Protein AF-A4Z0I7-F1 (afdb_monomer_lite)

Radius of gyration: 20.58 Å; chains: 1; bounding box: 46×19×56 Å

Secondary structure (DSSP, 8-state):
--THHHHHHHHHHHHHHHHHHHHHHHHHHHHHHHHHHHTTT-HHHHHHHHHHHHHHHHHHHHHHHHHHHHHHHHHHHHHHHHHHHHHTT-

Foldseek 3Di:
DDPPLVVVVVVVLVVLLVVLLVVLVVQLVVQQVVLVVVCVVPVVSSVVSNVVSVVSSVVSVVVSVVVSVVVVVVSVVVVVVVVVVVVVVD

Structure (mmCIF, N/CA/C/O backbone):
data_AF-A4Z0I7-F1
#
_entry.id   AF-A4Z0I7-F1
#
loop_
_atom_site.group_PDB
_atom_site.id
_atom_site.type_symbo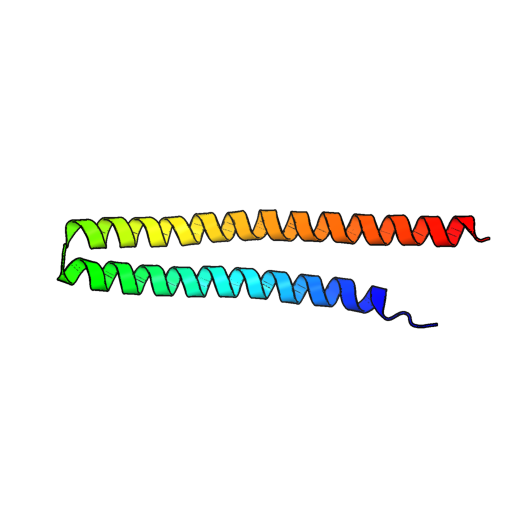l
_atom_site.label_atom_id
_atom_site.label_alt_id
_atom_site.label_comp_id
_atom_site.label_asym_id
_atom_site.label_entity_id
_atom_site.label_seq_id
_atom_site.pdbx_PDB_ins_code
_atom_site.Cartn_x
_atom_site.Cartn_y
_atom_site.Cartn_z
_atom_site.occupancy
_atom_site.B_iso_or_equiv
_atom_site.auth_seq_id
_atom_site.auth_comp_id
_atom_site.auth_asym_id
_atom_site.auth_atom_id
_atom_site.pdbx_PDB_model_num
ATOM 1 N N . MET A 1 1 ? -21.319 -11.863 28.676 1.00 42.84 1 MET A N 1
ATOM 2 C CA . MET A 1 1 ? -21.289 -12.786 27.521 1.00 42.84 1 MET A CA 1
ATOM 3 C C . MET A 1 1 ? -20.286 -12.219 26.521 1.00 42.84 1 MET A C 1
ATOM 5 O O . MET A 1 1 ? -20.353 -11.030 26.268 1.00 42.84 1 MET A O 1
ATOM 9 N N . PHE A 1 2 ? -19.294 -13.026 26.120 1.00 50.69 2 PHE A N 1
ATOM 10 C CA . PHE A 1 2 ? -18.261 -12.789 25.092 1.00 50.69 2 PHE A CA 1
ATOM 11 C C . PHE A 1 2 ? -17.750 -11.338 24.896 1.00 50.69 2 PHE A C 1
ATOM 13 O O . PHE A 1 2 ? -18.205 -10.620 24.019 1.00 50.69 2 PHE A O 1
ATOM 20 N N . GLN A 1 3 ? -16.689 -10.955 25.624 1.00 55.16 3 GLN A N 1
ATOM 21 C CA . GLN A 1 3 ? -15.850 -9.772 25.328 1.00 55.16 3 GLN A CA 1
ATOM 22 C C . GLN A 1 3 ? -14.958 -9.957 24.074 1.00 55.16 3 GLN A C 1
ATOM 24 O O . GLN A 1 3 ? -13.905 -9.332 23.959 1.00 55.16 3 GLN A O 1
ATOM 29 N N . TRP A 1 4 ? -15.335 -10.847 23.152 1.00 54.19 4 TRP A N 1
ATOM 30 C CA . TRP A 1 4 ? -14.505 -11.233 22.007 1.00 54.19 4 TRP A CA 1
ATOM 31 C C . TRP A 1 4 ? -14.250 -10.060 21.049 1.00 54.19 4 TRP A C 1
ATOM 33 O O . TRP A 1 4 ? -13.123 -9.891 20.592 1.00 54.19 4 TRP A O 1
ATOM 43 N N . ASP A 1 5 ? -15.232 -9.185 20.829 1.00 58.28 5 ASP A N 1
ATOM 44 C CA . ASP A 1 5 ? -15.116 -8.107 19.837 1.00 58.28 5 ASP A CA 1
ATOM 45 C C . ASP A 1 5 ? -14.031 -7.077 20.186 1.00 58.28 5 ASP A C 1
ATOM 47 O O . ASP A 1 5 ? -13.261 -6.660 19.324 1.00 58.28 5 ASP A O 1
ATOM 51 N N . ARG A 1 6 ? -13.871 -6.747 21.475 1.00 60.09 6 ARG A N 1
ATOM 52 C CA . ARG A 1 6 ? -12.897 -5.739 21.929 1.00 60.09 6 ARG A CA 1
ATOM 53 C C . ARG A 1 6 ? -11.438 -6.182 21.755 1.00 60.09 6 ARG A C 1
ATOM 55 O O . ARG A 1 6 ? -10.555 -5.336 21.630 1.00 60.09 6 ARG A O 1
ATOM 62 N N . PHE A 1 7 ? -11.168 -7.490 21.747 1.00 57.28 7 PHE A N 1
ATOM 63 C CA . PHE A 1 7 ? -9.825 -8.037 21.503 1.00 57.28 7 PHE A CA 1
ATOM 64 C C . PHE A 1 7 ? -9.568 -8.341 20.023 1.00 57.28 7 PHE A C 1
ATOM 66 O O . PHE A 1 7 ? -8.418 -8.296 19.572 1.00 57.28 7 PHE A O 1
ATOM 73 N N . ILE A 1 8 ? -10.628 -8.599 19.254 1.00 63.84 8 ILE A N 1
ATOM 74 C CA . ILE A 1 8 ? -10.538 -8.793 17.809 1.00 63.84 8 ILE A CA 1
ATOM 75 C C . ILE A 1 8 ? -10.124 -7.489 17.111 1.00 63.84 8 ILE A C 1
ATOM 77 O O . ILE A 1 8 ? -9.174 -7.522 16.326 1.00 63.84 8 ILE A O 1
ATOM 81 N N . THR A 1 9 ? -10.760 -6.347 17.413 1.00 71.19 9 THR A N 1
ATOM 82 C CA . THR A 1 9 ? -10.496 -5.069 16.720 1.00 71.19 9 THR A CA 1
ATOM 83 C C . THR A 1 9 ? -9.002 -4.701 16.655 1.00 71.19 9 THR A C 1
ATOM 85 O O . THR A 1 9 ? -8.478 -4.563 15.544 1.00 71.19 9 THR A O 1
ATOM 88 N N . PRO A 1 10 ? -8.249 -4.607 17.777 1.00 69.56 10 PRO A N 1
ATOM 89 C CA . PRO A 1 10 ? -6.833 -4.227 17.728 1.00 69.56 10 PRO A CA 1
ATOM 90 C C . PRO A 1 10 ? -5.955 -5.257 16.998 1.00 69.56 10 PRO A C 1
ATOM 92 O O . PRO A 1 10 ? -4.959 -4.894 16.366 1.00 69.56 10 PRO A O 1
ATOM 95 N N . THR A 1 11 ? -6.332 -6.535 17.040 1.00 72.75 11 THR A N 1
ATOM 96 C CA . THR A 1 11 ? -5.586 -7.634 16.411 1.00 72.75 11 THR A CA 1
ATOM 97 C C . THR A 1 11 ? -5.784 -7.657 14.893 1.00 72.75 11 THR A C 1
ATOM 99 O O . THR A 1 11 ? -4.817 -7.827 14.141 1.00 72.75 11 THR A O 1
ATOM 102 N N . ILE A 1 12 ? -7.015 -7.418 14.426 1.00 78.62 12 ILE A N 1
ATOM 103 C CA . ILE A 1 12 ? -7.346 -7.324 12.999 1.00 78.62 12 ILE A CA 1
ATOM 104 C C . ILE A 1 12 ? -6.636 -6.133 12.363 1.00 78.62 12 ILE A C 1
ATOM 106 O O . ILE A 1 12 ? -6.006 -6.298 11.321 1.00 78.62 12 ILE A O 1
ATOM 110 N N . ILE A 1 13 ? -6.662 -4.961 13.004 1.00 76.00 13 ILE A N 1
ATOM 111 C CA . ILE A 1 13 ? -6.009 -3.746 12.489 1.00 76.00 13 ILE A CA 1
ATOM 112 C C . ILE A 1 13 ? -4.513 -3.986 12.258 1.00 76.00 13 ILE A C 1
ATOM 114 O O . ILE A 1 13 ? -3.985 -3.683 11.186 1.00 76.00 13 ILE A O 1
ATOM 118 N N . LYS A 1 14 ? -3.819 -4.545 13.258 1.00 77.69 14 LYS A N 1
ATOM 119 C CA . LYS A 1 14 ? -2.372 -4.778 13.180 1.00 77.69 14 LYS A CA 1
ATOM 120 C C . LYS A 1 14 ? -2.022 -5.776 12.075 1.00 77.69 14 LYS A C 1
ATOM 122 O O . LYS A 1 14 ? -1.062 -5.555 11.336 1.00 77.69 14 LYS A O 1
ATOM 127 N N . THR A 1 15 ? -2.821 -6.834 11.947 1.00 81.56 15 THR A N 1
ATOM 128 C CA . THR A 1 15 ? -2.669 -7.856 10.904 1.00 81.56 15 THR A CA 1
ATOM 129 C C . THR A 1 15 ? -2.928 -7.276 9.513 1.00 81.56 15 THR A C 1
ATOM 131 O O . THR A 1 15 ? -2.130 -7.493 8.606 1.00 81.56 15 THR A O 1
ATOM 134 N N . PHE A 1 16 ? -3.987 -6.480 9.347 1.00 80.75 16 PHE A N 1
ATOM 135 C CA . PHE A 1 16 ? -4.346 -5.866 8.069 1.00 80.75 16 PHE A CA 1
ATOM 136 C C . PHE A 1 16 ? -3.282 -4.875 7.588 1.00 80.75 16 PHE A C 1
ATOM 138 O O . PHE A 1 16 ? -2.869 -4.926 6.433 1.00 80.75 16 PHE A O 1
ATOM 145 N N . TYR A 1 17 ? -2.768 -4.025 8.481 1.00 81.94 17 TYR A N 1
ATOM 146 C CA . TYR A 1 17 ? -1.689 -3.088 8.157 1.00 81.94 17 TYR A CA 1
ATOM 147 C C . TYR A 1 17 ? -0.433 -3.806 7.636 1.00 81.94 17 TYR A C 1
ATOM 149 O O . TYR A 1 17 ? 0.108 -3.446 6.589 1.00 81.94 17 TYR A O 1
ATOM 157 N N . TRP A 1 18 ? 0.009 -4.855 8.335 1.00 84.31 18 TRP A N 1
ATOM 158 C CA . TRP A 1 18 ? 1.154 -5.657 7.898 1.00 84.31 18 TRP A CA 1
ATOM 159 C C . TRP A 1 18 ? 0.888 -6.388 6.580 1.00 84.31 18 TRP A C 1
ATOM 161 O O . TRP A 1 18 ? 1.781 -6.465 5.738 1.00 84.31 18 TRP A O 1
ATOM 171 N N . LEU A 1 19 ? -0.337 -6.876 6.375 1.00 87.44 19 LEU A N 1
ATOM 172 C CA . LEU A 1 19 ? -0.745 -7.546 5.144 1.00 87.44 19 LEU A CA 1
ATOM 173 C C . LEU A 1 19 ? -0.686 -6.596 3.942 1.00 87.44 19 LEU A C 1
ATOM 175 O O . LEU A 1 19 ? -0.102 -6.949 2.920 1.00 87.44 19 LEU A O 1
ATOM 179 N N . VAL A 1 20 ? -1.220 -5.377 4.061 1.00 86.75 20 VAL A N 1
ATOM 180 C CA . VAL A 1 20 ? -1.179 -4.382 2.975 1.00 86.75 20 VAL A CA 1
ATOM 181 C C . VAL A 1 20 ? 0.263 -3.989 2.647 1.00 86.75 20 VAL A C 1
ATOM 183 O O . VAL A 1 20 ? 0.623 -3.920 1.475 1.00 86.75 20 VAL A O 1
ATOM 186 N N . ILE A 1 21 ? 1.120 -3.797 3.655 1.00 84.06 21 ILE A N 1
ATOM 187 C CA . ILE A 1 21 ? 2.549 -3.529 3.428 1.00 84.06 21 ILE A CA 1
ATOM 188 C C . ILE A 1 21 ? 3.228 -4.694 2.711 1.00 84.06 21 ILE A C 1
ATOM 190 O O . ILE A 1 21 ? 3.946 -4.470 1.736 1.00 84.06 21 ILE A O 1
ATOM 194 N N . ALA A 1 22 ? 2.989 -5.927 3.160 1.00 89.69 22 ALA A N 1
ATOM 195 C CA . ALA A 1 22 ? 3.549 -7.110 2.522 1.00 89.69 22 ALA A CA 1
ATOM 196 C C . ALA A 1 22 ? 3.117 -7.202 1.051 1.00 89.69 22 ALA A C 1
ATOM 198 O O . ALA A 1 22 ? 3.953 -7.459 0.188 1.00 89.69 22 ALA A O 1
ATOM 199 N N . LEU A 1 23 ? 1.848 -6.914 0.744 1.00 89.62 23 LEU A N 1
ATOM 200 C CA . LEU A 1 23 ? 1.356 -6.868 -0.632 1.00 89.62 23 LEU A CA 1
ATOM 201 C C . LEU A 1 23 ? 2.060 -5.790 -1.461 1.00 89.62 23 LEU A C 1
ATOM 203 O O . LEU A 1 23 ? 2.536 -6.101 -2.547 1.00 89.62 23 LEU A O 1
ATOM 207 N N . VAL A 1 24 ? 2.192 -4.559 -0.958 1.00 89.25 24 VAL A N 1
ATOM 208 C CA . VAL A 1 24 ? 2.895 -3.480 -1.680 1.00 89.25 24 VAL A CA 1
ATOM 209 C C . VAL A 1 24 ? 4.346 -3.870 -1.980 1.00 89.25 24 VAL A C 1
ATOM 211 O O . VAL A 1 24 ? 4.815 -3.668 -3.099 1.00 89.25 24 VAL A O 1
ATOM 214 N N . ILE A 1 25 ? 5.043 -4.485 -1.020 1.00 88.12 25 ILE A N 1
ATOM 215 C CA . ILE A 1 25 ? 6.423 -4.953 -1.207 1.00 88.12 25 ILE A CA 1
ATOM 216 C C . ILE A 1 25 ? 6.484 -6.077 -2.248 1.00 88.12 25 ILE A C 1
ATOM 218 O O . ILE A 1 25 ? 7.297 -6.010 -3.167 1.00 88.12 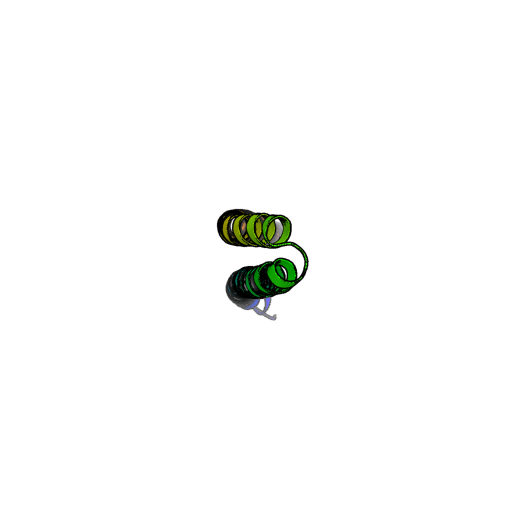25 ILE A O 1
ATOM 222 N N . LEU A 1 26 ? 5.617 -7.088 -2.147 1.00 92.25 26 LEU A N 1
ATOM 223 C CA . LEU A 1 26 ? 5.582 -8.214 -3.088 1.00 92.25 26 LEU A CA 1
ATOM 224 C C . LEU A 1 26 ? 5.281 -7.752 -4.518 1.00 92.25 26 LEU A C 1
ATOM 226 O O . LEU A 1 26 ? 5.933 -8.192 -5.466 1.00 92.25 26 LEU A O 1
ATOM 230 N N . TRP A 1 27 ? 4.321 -6.841 -4.673 1.00 88.44 27 TRP A N 1
ATOM 231 C CA . TRP A 1 27 ? 3.978 -6.248 -5.962 1.00 88.44 27 TRP A CA 1
ATOM 232 C C . TRP A 1 27 ? 5.119 -5.398 -6.512 1.00 88.44 27 TRP A C 1
ATOM 234 O O . TRP A 1 27 ? 5.433 -5.504 -7.694 1.00 88.44 27 TRP A O 1
ATOM 244 N N . GLY A 1 28 ? 5.783 -4.624 -5.655 1.00 87.81 28 GLY A N 1
ATOM 245 C CA . GLY A 1 28 ? 6.972 -3.859 -6.008 1.00 87.81 28 GLY A CA 1
ATOM 246 C C . GLY A 1 28 ? 8.110 -4.727 -6.529 1.00 87.81 28 GLY A C 1
ATOM 247 O O . GLY A 1 28 ? 8.636 -4.479 -7.611 1.00 87.81 28 GLY A O 1
ATOM 248 N N . ILE A 1 29 ? 8.449 -5.788 -5.793 1.00 90.56 29 ILE A N 1
ATOM 249 C CA . ILE A 1 29 ? 9.491 -6.747 -6.176 1.00 90.56 29 ILE A CA 1
ATOM 250 C C . ILE A 1 29 ? 9.141 -7.404 -7.516 1.00 90.56 29 ILE A C 1
ATOM 252 O O . ILE A 1 29 ? 9.975 -7.445 -8.420 1.00 90.56 29 ILE A O 1
ATOM 256 N N . ARG A 1 30 ? 7.892 -7.858 -7.688 1.00 92.88 30 ARG A N 1
ATOM 257 C CA . ARG A 1 30 ? 7.413 -8.397 -8.968 1.00 92.88 30 ARG A CA 1
ATOM 258 C C . ARG A 1 30 ? 7.526 -7.364 -10.098 1.00 92.88 30 ARG A C 1
ATOM 260 O O . ARG A 1 30 ? 7.934 -7.726 -11.200 1.00 92.88 30 ARG A O 1
ATOM 267 N N . GLY A 1 31 ? 7.195 -6.101 -9.837 1.00 88.94 31 GLY A N 1
ATOM 268 C CA . GLY A 1 31 ? 7.334 -4.985 -10.779 1.00 88.94 31 GLY A CA 1
ATOM 269 C C . GLY A 1 31 ? 8.780 -4.771 -11.238 1.00 88.94 31 GLY A C 1
ATOM 270 O O . GLY A 1 31 ? 9.049 -4.615 -12.424 1.00 88.94 31 GLY A O 1
ATOM 271 N N . VAL A 1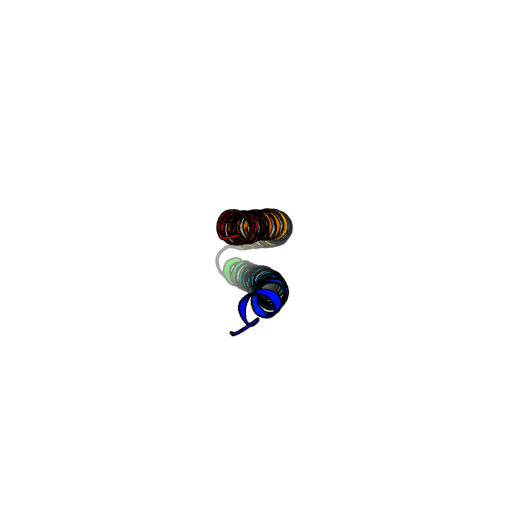 32 ? 9.740 -4.875 -10.317 1.00 89.75 32 VAL A N 1
ATOM 272 C CA . VAL A 1 32 ? 11.171 -4.790 -10.649 1.00 89.75 32 VAL A CA 1
ATOM 273 C C . VAL A 1 32 ? 11.607 -5.961 -11.534 1.00 89.75 32 VAL A C 1
ATOM 275 O O . VAL A 1 32 ? 12.226 -5.735 -12.571 1.00 89.75 32 VAL A O 1
ATOM 278 N N . PHE A 1 33 ? 11.255 -7.202 -11.179 1.00 92.62 33 PHE A N 1
ATOM 279 C CA . PHE A 1 33 ? 11.607 -8.375 -11.992 1.00 92.62 33 PHE A CA 1
ATOM 280 C C . PHE A 1 33 ? 10.975 -8.339 -13.386 1.00 92.62 33 PHE A C 1
ATOM 282 O O . PHE A 1 33 ? 11.631 -8.683 -14.366 1.00 92.62 33 PHE A O 1
ATOM 289 N N . THR A 1 34 ? 9.721 -7.898 -13.484 1.00 89.31 34 THR A N 1
ATOM 290 C CA . THR A 1 34 ? 9.041 -7.726 -14.777 1.00 89.31 34 THR A CA 1
ATOM 291 C C . THR A 1 34 ? 9.673 -6.608 -15.599 1.00 89.31 34 THR A C 1
ATOM 293 O O . THR A 1 34 ? 9.924 -6.818 -16.778 1.00 89.31 34 THR A O 1
ATOM 296 N N . GLY A 1 35 ? 10.037 -5.476 -14.989 1.00 86.62 35 GLY A N 1
ATOM 297 C CA . GLY A 1 35 ? 10.747 -4.399 -15.684 1.00 86.62 35 GLY A CA 1
ATOM 298 C C . GLY A 1 35 ? 12.093 -4.852 -16.241 1.00 86.62 35 GLY A C 1
ATOM 299 O O . GLY A 1 35 ? 12.393 -4.591 -17.402 1.00 86.62 35 GLY A O 1
ATOM 300 N N . LEU A 1 36 ? 12.865 -5.606 -15.454 1.00 88.69 36 LEU A N 1
ATOM 301 C CA . LEU A 1 36 ? 14.137 -6.183 -15.899 1.00 88.69 36 LEU A CA 1
ATOM 302 C C . LEU A 1 36 ? 13.956 -7.222 -17.017 1.00 88.69 36 LEU A C 1
ATOM 304 O O . LEU A 1 36 ? 14.745 -7.235 -17.958 1.00 88.69 36 LEU A O 1
ATOM 308 N N . ALA A 1 37 ? 12.927 -8.071 -16.948 1.00 89.69 37 ALA A N 1
ATOM 309 C CA . ALA A 1 37 ? 12.632 -9.043 -18.002 1.00 89.69 37 ALA A CA 1
ATOM 310 C C . ALA A 1 37 ? 12.212 -8.357 -19.314 1.00 89.69 37 ALA A C 1
ATOM 312 O O . ALA A 1 37 ? 12.676 -8.735 -20.387 1.00 89.69 37 ALA A O 1
ATOM 313 N N . GLU A 1 38 ? 11.400 -7.303 -19.229 1.00 91.12 38 GLU A N 1
ATOM 314 C CA . GLU A 1 38 ? 10.978 -6.512 -20.389 1.00 91.12 38 GLU A CA 1
ATOM 315 C C . GLU A 1 38 ? 12.148 -5.781 -21.060 1.00 91.12 38 GLU A C 1
ATOM 317 O O . GLU A 1 38 ? 12.122 -5.585 -22.274 1.00 91.12 38 GLU A O 1
ATOM 322 N N . MET A 1 39 ? 13.222 -5.449 -20.330 1.00 88.88 39 MET A N 1
ATOM 323 C CA . MET A 1 39 ? 14.432 -4.872 -20.938 1.00 88.88 39 MET A CA 1
ATOM 324 C C . MET A 1 39 ? 15.112 -5.822 -21.935 1.00 88.88 39 MET A C 1
ATOM 326 O O . MET A 1 39 ? 15.816 -5.345 -22.823 1.00 88.88 39 MET A O 1
ATOM 330 N N . ALA A 1 40 ? 14.893 -7.139 -21.823 1.00 87.81 40 ALA A N 1
ATOM 331 C CA . ALA A 1 40 ? 15.410 -8.117 -22.780 1.00 87.81 40 ALA A CA 1
ATOM 332 C C . ALA A 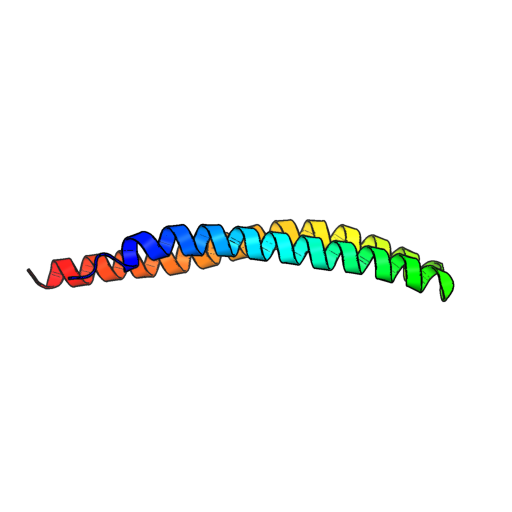1 40 ? 14.663 -8.093 -24.127 1.00 87.81 40 ALA A C 1
ATOM 334 O O . ALA A 1 40 ? 15.223 -8.509 -25.138 1.00 87.81 40 ALA A O 1
ATOM 335 N N . ILE A 1 41 ? 13.419 -7.599 -24.149 1.00 89.94 41 ILE A N 1
ATOM 336 C CA . ILE A 1 41 ? 12.595 -7.470 -25.361 1.00 89.94 41 ILE A CA 1
ATOM 337 C C . ILE A 1 41 ? 12.666 -6.033 -25.885 1.00 89.94 41 ILE A C 1
ATOM 339 O O . ILE A 1 41 ? 12.954 -5.797 -27.056 1.00 89.94 41 ILE A O 1
ATOM 343 N N . SER A 1 42 ? 12.424 -5.059 -25.006 1.00 89.69 42 SER A N 1
ATOM 344 C CA . SER A 1 42 ? 12.481 -3.634 -25.307 1.00 89.69 42 SER A CA 1
ATOM 345 C C . SER A 1 42 ? 13.204 -2.878 -24.179 1.00 89.69 42 SER A C 1
ATOM 347 O O . SER A 1 42 ? 12.623 -2.595 -23.129 1.00 89.69 42 SER A O 1
ATOM 349 N N . PRO A 1 43 ? 14.477 -2.486 -24.379 1.00 84.94 43 PRO A N 1
ATOM 350 C CA . PRO A 1 43 ? 15.259 -1.805 -23.344 1.00 84.94 43 PRO A CA 1
ATOM 351 C C . PRO A 1 43 ? 14.582 -0.535 -22.811 1.00 84.94 43 PRO A C 1
ATOM 353 O O . PRO A 1 43 ? 14.594 -0.276 -21.609 1.00 84.94 43 PRO A O 1
ATOM 356 N N . PHE A 1 44 ? 13.936 0.234 -23.695 1.00 91.38 44 PHE A N 1
ATOM 357 C CA . PHE A 1 44 ? 13.232 1.463 -23.323 1.00 91.38 44 PHE A CA 1
ATOM 358 C C . PHE A 1 44 ? 11.921 1.195 -22.564 1.00 91.38 44 PHE A C 1
ATOM 360 O O . PHE A 1 44 ? 11.626 1.880 -21.585 1.00 91.38 44 PHE A O 1
ATOM 367 N N . GLY A 1 45 ? 11.156 0.176 -22.975 1.00 89.56 45 GLY A N 1
ATOM 368 C CA . GLY A 1 45 ? 9.912 -0.211 -22.308 1.00 89.56 45 GLY A CA 1
ATOM 369 C C . GLY A 1 45 ? 10.169 -0.758 -20.907 1.00 89.56 45 GLY A C 1
ATOM 370 O O . GLY A 1 45 ? 9.560 -0.295 -19.944 1.00 89.56 45 GLY A O 1
ATOM 371 N N . GLY A 1 46 ? 11.143 -1.663 -20.773 1.00 89.12 46 GLY A N 1
ATOM 372 C CA . GLY A 1 46 ? 11.551 -2.200 -19.477 1.00 89.12 46 GLY A CA 1
ATOM 373 C C . GLY A 1 46 ? 12.095 -1.130 -18.525 1.00 89.12 46 GLY A C 1
ATOM 374 O O . GLY A 1 46 ? 11.760 -1.140 -17.342 1.00 89.12 46 GLY A O 1
ATOM 375 N N . PHE A 1 47 ? 12.844 -0.143 -19.034 1.00 88.75 47 PHE A N 1
ATOM 376 C CA . PHE A 1 47 ? 13.322 0.986 -18.228 1.00 88.75 47 PHE A CA 1
ATOM 377 C C . PHE A 1 47 ? 12.173 1.841 -17.666 1.00 88.75 47 PHE A C 1
ATOM 379 O O . PHE A 1 47 ? 12.148 2.134 -16.468 1.00 88.75 47 PHE A O 1
ATOM 386 N N . LEU A 1 48 ? 11.189 2.201 -18.498 1.00 91.88 48 LEU A N 1
ATOM 387 C CA . LEU A 1 48 ? 9.997 2.925 -18.040 1.00 91.88 48 LEU A CA 1
ATOM 388 C C . LEU A 1 48 ? 9.186 2.104 -17.032 1.00 91.88 48 LEU A C 1
ATOM 390 O O . LEU A 1 48 ? 8.734 2.643 -16.020 1.00 91.88 48 LEU A O 1
ATOM 394 N N . LEU A 1 49 ? 9.040 0.798 -17.272 1.00 90.50 49 LEU A N 1
ATOM 395 C CA . LEU A 1 49 ? 8.329 -0.101 -16.366 1.00 90.50 49 LEU A CA 1
ATOM 396 C C . LEU A 1 49 ? 9.027 -0.186 -15.001 1.00 90.50 49 LEU A C 1
ATOM 398 O O . LEU A 1 49 ? 8.367 -0.131 -13.962 1.00 90.50 49 LEU A O 1
ATOM 402 N N . LEU A 1 50 ? 10.360 -0.248 -14.988 1.00 90.00 50 LEU A N 1
ATOM 403 C CA . LEU A 1 50 ? 11.163 -0.271 -13.769 1.00 90.00 50 LEU A CA 1
ATOM 404 C C . LEU A 1 50 ? 11.002 1.027 -12.961 1.00 90.00 50 LEU A C 1
ATOM 406 O O . LEU A 1 50 ? 10.739 0.969 -11.757 1.00 90.00 50 LEU A O 1
ATOM 410 N N . LEU A 1 51 ? 11.069 2.192 -13.618 1.00 91.81 51 LEU A N 1
ATOM 411 C CA . LEU A 1 51 ? 10.808 3.484 -12.971 1.00 91.81 51 LEU A CA 1
ATOM 412 C C . LEU A 1 51 ? 9.378 3.572 -12.425 1.00 91.81 51 LEU A C 1
ATOM 414 O O . LEU A 1 51 ? 9.179 4.007 -11.290 1.00 91.81 51 LEU A O 1
ATOM 418 N N . SER A 1 52 ? 8.388 3.115 -13.196 1.00 90.69 52 SER A N 1
ATOM 419 C CA . SER A 1 52 ? 6.988 3.096 -12.759 1.00 90.69 52 SER A CA 1
ATOM 420 C C . SER A 1 52 ? 6.761 2.157 -11.573 1.00 90.69 52 SER A C 1
ATOM 422 O O . SER A 1 52 ? 5.975 2.475 -10.687 1.00 90.69 52 SER A O 1
ATOM 424 N N . SER A 1 53 ? 7.497 1.045 -11.502 1.00 89.62 53 SER A N 1
ATOM 425 C CA . SER A 1 53 ? 7.425 0.092 -10.392 1.00 89.62 53 SER A CA 1
ATOM 426 C C . SER A 1 53 ? 8.014 0.687 -9.116 1.00 89.62 53 SER A C 1
ATOM 428 O O . SER A 1 53 ? 7.399 0.596 -8.056 1.00 89.62 53 SER A O 1
ATOM 430 N N . LEU A 1 54 ? 9.162 1.364 -9.213 1.00 89.44 54 LEU A N 1
ATOM 431 C CA . LEU A 1 54 ? 9.768 2.084 -8.088 1.00 89.44 54 LEU A CA 1
ATOM 432 C C . LEU A 1 54 ? 8.861 3.214 -7.583 1.00 89.44 54 LEU A C 1
ATOM 434 O O . LEU A 1 54 ? 8.601 3.309 -6.383 1.00 89.44 54 LEU A O 1
ATOM 438 N N . ALA A 1 55 ? 8.323 4.029 -8.493 1.00 92.62 55 ALA A N 1
ATOM 439 C CA . ALA A 1 55 ? 7.349 5.062 -8.149 1.00 92.62 55 ALA A CA 1
ATOM 440 C C . ALA A 1 55 ? 6.077 4.453 -7.532 1.00 92.62 55 ALA A C 1
ATOM 442 O O . ALA A 1 55 ? 5.566 4.955 -6.531 1.00 92.62 55 ALA A O 1
ATOM 443 N N . GLY A 1 56 ? 5.608 3.329 -8.076 1.00 90.44 56 GLY A N 1
ATOM 444 C CA . GLY A 1 56 ? 4.455 2.580 -7.589 1.00 90.44 56 GLY A CA 1
ATOM 445 C C . GLY A 1 56 ? 4.637 2.040 -6.172 1.00 90.44 56 GLY A C 1
ATOM 446 O O . GLY A 1 56 ? 3.682 2.060 -5.402 1.00 90.44 56 GLY A O 1
ATOM 447 N N . ILE A 1 57 ? 5.850 1.636 -5.778 1.00 88.81 57 ILE A N 1
ATOM 448 C CA . ILE A 1 57 ? 6.151 1.245 -4.390 1.00 88.81 57 ILE A CA 1
ATOM 449 C C . ILE A 1 57 ? 5.983 2.437 -3.447 1.00 88.81 57 ILE A C 1
ATOM 451 O O . ILE A 1 57 ? 5.352 2.304 -2.400 1.00 88.81 57 ILE A O 1
ATOM 455 N N . ILE A 1 58 ? 6.522 3.603 -3.812 1.00 90.94 58 ILE A N 1
ATOM 456 C CA . ILE A 1 58 ? 6.443 4.816 -2.985 1.00 90.94 58 ILE A CA 1
ATOM 457 C C . ILE A 1 58 ? 4.983 5.257 -2.841 1.00 90.94 58 ILE A C 1
ATOM 459 O O . ILE A 1 58 ? 4.494 5.444 -1.727 1.00 90.94 58 ILE A O 1
ATOM 463 N N . VAL A 1 59 ? 4.261 5.358 -3.960 1.00 92.50 59 VAL A N 1
ATOM 464 C CA . VAL A 1 59 ? 2.837 5.722 -3.972 1.00 92.50 59 VAL A CA 1
ATOM 465 C C . VAL A 1 59 ? 2.005 4.684 -3.220 1.00 92.50 59 VAL A C 1
ATOM 467 O O . VAL A 1 59 ? 1.169 5.048 -2.399 1.00 92.50 59 VAL A O 1
ATOM 470 N N . GLY A 1 60 ? 2.266 3.394 -3.435 1.00 88.38 60 GLY A N 1
ATOM 471 C CA . GLY A 1 60 ? 1.598 2.294 -2.743 1.00 88.38 60 GLY A CA 1
ATOM 472 C C . GLY A 1 60 ? 1.831 2.315 -1.233 1.00 88.38 60 GLY A C 1
ATOM 473 O O . GLY A 1 60 ? 0.909 2.047 -0.466 1.00 88.38 60 GLY A O 1
ATOM 474 N N . MET A 1 61 ? 3.027 2.704 -0.783 1.00 87.62 61 MET A N 1
ATOM 475 C CA . MET A 1 61 ? 3.337 2.868 0.638 1.00 87.62 61 MET A CA 1
ATOM 476 C C . MET A 1 61 ? 2.538 4.019 1.265 1.00 87.62 61 MET A C 1
ATOM 478 O O . MET A 1 61 ? 2.015 3.868 2.370 1.00 87.62 61 MET A O 1
ATOM 482 N N . VAL A 1 62 ? 2.399 5.147 0.562 1.00 90.75 62 VAL A N 1
ATOM 483 C CA . VAL A 1 62 ? 1.584 6.285 1.022 1.00 90.75 62 VAL A CA 1
ATOM 484 C C . VAL A 1 62 ? 0.095 5.927 1.018 1.00 90.75 62 VAL A C 1
ATOM 486 O O . VAL A 1 62 ? -0.589 6.134 2.017 1.00 90.75 62 VAL A O 1
ATOM 489 N N . LEU A 1 63 ? -0.408 5.324 -0.062 1.00 87.44 63 LEU A N 1
ATOM 490 C CA . LEU A 1 63 ? -1.805 4.889 -0.159 1.00 87.44 63 LEU A CA 1
ATOM 491 C C . LEU A 1 63 ? -2.157 3.840 0.900 1.00 87.44 63 LEU A C 1
ATOM 493 O O . LEU A 1 63 ? -3.243 3.899 1.470 1.00 87.44 63 LEU A O 1
ATOM 497 N N . SER A 1 64 ? -1.235 2.929 1.220 1.00 86.50 64 SER A N 1
ATOM 498 C CA . SER A 1 64 ? -1.395 1.961 2.312 1.00 86.50 64 SER A CA 1
ATOM 499 C C . SER A 1 64 ? -1.723 2.647 3.642 1.00 86.50 64 SER A C 1
ATOM 501 O O . SER A 1 64 ? -2.619 2.197 4.357 1.00 86.50 64 SER A O 1
ATOM 503 N N . ARG A 1 65 ? -1.071 3.779 3.953 1.00 86.31 65 ARG A N 1
ATOM 504 C CA . ARG A 1 65 ? -1.371 4.567 5.161 1.00 86.31 65 ARG A CA 1
ATOM 505 C C . ARG A 1 65 ? -2.786 5.126 5.136 1.00 86.31 65 ARG A C 1
ATOM 507 O O . ARG A 1 65 ? -3.511 4.948 6.108 1.00 86.31 65 ARG A O 1
ATOM 514 N N . ILE A 1 66 ? -3.178 5.728 4.017 1.00 89.12 66 ILE A N 1
ATOM 515 C CA .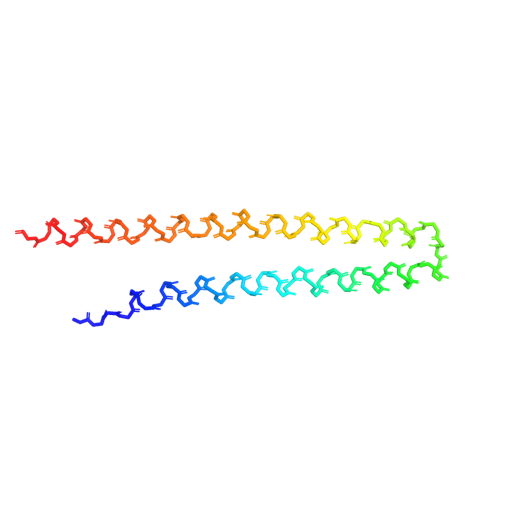 ILE A 1 66 ? -4.507 6.326 3.847 1.00 89.12 66 ILE A CA 1
ATOM 516 C C . ILE A 1 66 ? -5.594 5.254 3.998 1.00 89.12 66 ILE A C 1
ATOM 518 O O . ILE A 1 66 ? -6.558 5.445 4.734 1.00 89.12 66 ILE A O 1
ATOM 522 N N . VAL A 1 67 ? -5.417 4.091 3.364 1.00 84.88 67 VAL A N 1
ATOM 523 C CA . VAL A 1 67 ? -6.356 2.964 3.470 1.00 84.88 67 VAL A CA 1
ATOM 524 C C . VAL A 1 67 ? -6.411 2.424 4.900 1.00 84.88 67 VAL A C 1
ATOM 526 O O . VAL A 1 67 ? -7.501 2.179 5.416 1.00 84.88 67 VAL A O 1
ATOM 529 N N . ALA A 1 68 ? -5.263 2.267 5.564 1.00 82.75 68 ALA A N 1
ATOM 530 C CA . ALA A 1 68 ? -5.211 1.800 6.947 1.00 82.75 68 ALA A CA 1
ATOM 531 C C . ALA A 1 68 ? -5.936 2.758 7.907 1.00 82.75 68 ALA A C 1
ATOM 533 O O . ALA A 1 68 ? -6.691 2.303 8.766 1.00 82.75 68 ALA A O 1
ATOM 534 N N . GLU A 1 69 ? -5.757 4.071 7.742 1.00 85.88 69 GLU A N 1
ATOM 535 C CA . GLU A 1 69 ? -6.479 5.092 8.510 1.00 85.88 69 GLU A CA 1
ATOM 536 C C . GLU A 1 69 ? -7.983 5.069 8.232 1.00 85.88 69 GLU A C 1
ATOM 538 O O . GLU A 1 69 ? -8.780 5.143 9.165 1.00 85.88 69 GLU A O 1
ATOM 543 N N . PHE A 1 70 ? -8.393 4.896 6.975 1.00 84.75 70 PHE A N 1
ATOM 544 C CA . PHE A 1 70 ? -9.810 4.829 6.618 1.00 84.75 70 PHE A CA 1
ATOM 545 C C . PHE A 1 70 ? -10.501 3.618 7.257 1.00 84.75 70 PHE A C 1
ATOM 547 O O . PHE A 1 70 ? -11.562 3.747 7.868 1.00 84.75 70 PHE A O 1
ATOM 554 N N . VAL A 1 71 ? -9.862 2.445 7.186 1.00 81.94 71 VAL A N 1
ATOM 555 C CA . VAL A 1 71 ? -10.336 1.220 7.848 1.00 81.94 71 VAL A CA 1
ATOM 556 C C . VAL A 1 71 ? -10.422 1.427 9.362 1.00 81.94 71 VAL A C 1
ATOM 558 O O . VAL A 1 71 ? -11.428 1.072 9.976 1.00 81.94 71 VAL A O 1
ATOM 561 N N . LEU A 1 72 ? -9.410 2.058 9.965 1.00 79.75 72 LEU A N 1
ATOM 562 C CA . LEU A 1 72 ? -9.393 2.403 11.388 1.00 79.75 72 LEU A CA 1
ATOM 563 C C . LEU A 1 72 ? -10.559 3.306 11.799 1.00 79.75 72 LEU A C 1
ATOM 565 O O . LEU A 1 72 ? -11.191 3.059 12.825 1.00 79.75 72 LEU A O 1
ATOM 569 N N . ILE A 1 73 ? -10.853 4.340 11.010 1.00 82.75 73 ILE A N 1
ATOM 570 C CA . ILE A 1 73 ? -11.956 5.269 11.273 1.00 82.75 73 ILE A CA 1
ATOM 571 C C . ILE A 1 73 ? -13.296 4.531 11.227 1.00 82.75 73 ILE A C 1
ATOM 573 O O . ILE A 1 73 ? -14.105 4.694 12.138 1.00 82.75 73 ILE A O 1
ATOM 577 N N . VAL A 1 74 ? -13.513 3.677 10.223 1.00 80.69 74 VAL A N 1
ATOM 578 C CA . VAL A 1 74 ? -14.748 2.884 10.098 1.00 80.69 74 VAL A CA 1
ATOM 579 C C . VAL A 1 74 ? -14.942 1.966 11.307 1.00 80.69 74 VAL A C 1
ATOM 581 O O . VAL A 1 74 ? -16.027 1.938 11.891 1.00 80.69 74 VAL A O 1
ATOM 584 N N . PHE A 1 75 ? -13.891 1.258 11.731 1.00 76.06 75 PHE A N 1
ATOM 585 C CA . PHE A 1 75 ? -13.956 0.409 12.923 1.00 76.06 75 PHE A CA 1
ATOM 586 C C . PHE A 1 75 ? -14.219 1.216 14.195 1.00 76.06 75 PHE A C 1
ATOM 588 O O . PHE A 1 75 ? -15.090 0.848 14.982 1.00 76.06 75 PHE A O 1
ATOM 595 N N . ARG A 1 76 ? -13.523 2.345 14.372 1.00 72.06 76 ARG A N 1
ATOM 596 C CA . ARG A 1 76 ? -13.713 3.228 15.528 1.00 72.06 76 ARG A CA 1
ATOM 597 C C . ARG A 1 76 ? -15.153 3.746 15.596 1.00 72.06 76 ARG A C 1
ATOM 599 O O . ARG A 1 76 ? -15.743 3.747 16.667 1.00 72.06 76 ARG A O 1
ATOM 606 N N . ILE A 1 77 ? -15.760 4.127 14.473 1.00 74.56 77 ILE A N 1
ATOM 607 C CA . ILE A 1 77 ? -17.172 4.544 14.445 1.00 74.56 77 ILE A CA 1
ATOM 608 C C . ILE A 1 77 ? -18.094 3.410 14.918 1.00 74.56 77 ILE A C 1
ATOM 610 O O . ILE A 1 77 ? -19.008 3.652 15.706 1.00 74.56 77 ILE A O 1
ATOM 614 N N . ASN A 1 78 ? -17.841 2.175 14.482 1.00 67.31 78 ASN A N 1
ATOM 615 C CA . ASN A 1 78 ? -18.667 1.022 14.840 1.00 67.31 78 ASN A CA 1
ATOM 616 C C . ASN A 1 78 ? -18.616 0.721 16.351 1.00 67.31 78 ASN A C 1
ATOM 618 O O . ASN A 1 78 ? -19.646 0.495 16.984 1.00 67.31 78 ASN A O 1
ATOM 622 N N . GLU A 1 79 ? -17.432 0.821 16.960 1.00 68.69 79 GLU A N 1
ATOM 623 C CA . GLU A 1 79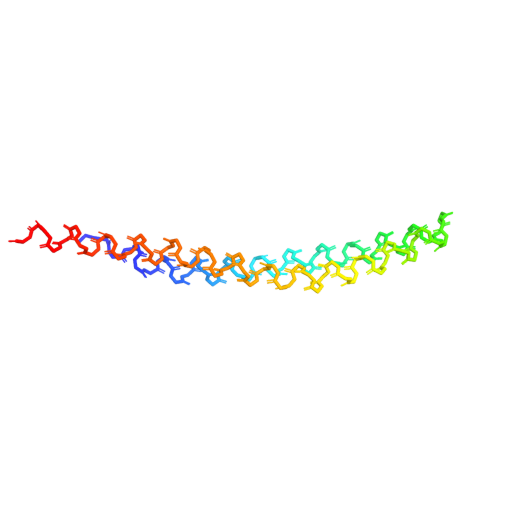 ? -17.278 0.669 18.413 1.00 68.69 79 GLU A CA 1
ATOM 624 C C . GLU A 1 79 ? -17.998 1.774 19.202 1.00 68.69 79 GLU A C 1
ATOM 626 O O . GLU A 1 79 ? -18.678 1.487 20.190 1.00 68.69 79 GLU A O 1
ATOM 631 N N . HIS A 1 80 ? -17.909 3.033 18.758 1.00 61.72 80 HIS A N 1
ATOM 632 C CA . HIS A 1 80 ? -18.584 4.152 19.423 1.00 61.72 80 HIS A CA 1
ATOM 633 C C . HIS A 1 80 ? -20.119 4.032 19.361 1.00 61.72 80 HIS A C 1
ATOM 635 O O . HIS A 1 80 ? -20.799 4.321 20.346 1.00 61.72 80 HIS A O 1
ATOM 641 N N . LEU A 1 81 ? -20.679 3.564 18.240 1.00 60.25 81 LEU A N 1
ATOM 642 C CA . LEU A 1 81 ? -22.121 3.317 18.099 1.00 60.25 81 LEU A CA 1
ATOM 643 C C . LEU A 1 81 ? -22.595 2.131 18.954 1.00 60.25 81 LEU A C 1
ATOM 645 O O . LEU A 1 81 ? -23.690 2.177 19.521 1.00 60.25 81 LEU A O 1
ATOM 649 N N . GLY A 1 82 ? -21.760 1.099 19.106 1.00 60.00 82 GLY A N 1
ATOM 650 C CA . GLY A 1 82 ? -22.010 -0.008 20.029 1.00 60.00 82 GLY A CA 1
ATOM 651 C C . GLY A 1 82 ? -22.120 0.448 21.489 1.00 60.00 82 GLY A C 1
ATOM 652 O O . GLY A 1 82 ? -23.024 0.014 22.200 1.00 60.00 82 GLY A O 1
ATOM 653 N N . ALA A 1 83 ? -21.268 1.385 21.918 1.00 62.88 83 ALA A N 1
ATOM 654 C CA . ALA A 1 83 ? -21.288 1.921 23.282 1.00 62.88 83 ALA A CA 1
ATOM 655 C C . ALA A 1 83 ? -22.559 2.734 23.602 1.00 62.88 83 ALA A C 1
ATOM 657 O O . ALA A 1 83 ? -23.095 2.631 24.705 1.00 62.88 83 ALA A O 1
ATOM 658 N N . ILE A 1 84 ? -23.082 3.496 22.633 1.00 64.06 84 ILE A N 1
ATOM 659 C CA . ILE A 1 84 ? -24.321 4.278 22.803 1.00 64.06 84 ILE A CA 1
ATOM 660 C C . ILE A 1 84 ? -25.546 3.355 22.911 1.00 64.06 84 ILE A C 1
ATOM 662 O O . ILE A 1 84 ? -26.450 3.611 23.707 1.00 64.06 84 ILE A O 1
ATOM 666 N N . ARG A 1 85 ? -25.573 2.245 22.159 1.00 64.12 85 ARG A N 1
ATOM 667 C CA . ARG A 1 85 ? -26.658 1.251 22.235 1.00 64.12 85 ARG A CA 1
ATOM 668 C C . ARG A 1 85 ? -26.730 0.561 23.601 1.00 64.12 85 ARG A C 1
ATOM 670 O O . ARG A 1 85 ? -27.828 0.255 24.057 1.00 64.12 85 ARG A O 1
ATOM 677 N N . GLU A 1 86 ? -25.586 0.327 24.238 1.00 63.19 86 GLU A N 1
ATOM 678 C CA . GLU A 1 86 ? -25.518 -0.261 25.581 1.00 63.19 86 GLU A CA 1
ATOM 679 C C . GLU A 1 86 ? -25.974 0.743 26.657 1.00 63.19 86 GLU A C 1
ATOM 681 O O . GLU A 1 86 ? -26.678 0.367 27.590 1.00 63.19 86 GLU A O 1
ATOM 686 N N . GLN A 1 87 ? -25.652 2.034 26.492 1.00 63.84 87 GLN A N 1
ATOM 687 C CA . GLN A 1 87 ? -26.090 3.105 27.399 1.00 63.84 87 GLN A CA 1
ATOM 688 C C . GLN A 1 87 ? -27.590 3.410 27.313 1.00 63.84 87 GLN A C 1
ATOM 690 O O . GLN A 1 87 ? -28.195 3.696 28.336 1.00 63.84 87 GLN A O 1
ATOM 695 N N . GLY A 1 88 ? -28.210 3.317 26.132 1.00 60.47 88 GLY A N 1
ATOM 696 C CA . GLY A 1 88 ? -29.662 3.497 25.975 1.00 60.47 88 GLY A CA 1
ATOM 697 C C . GLY A 1 88 ? -30.515 2.317 26.463 1.00 60.47 88 GLY A C 1
ATOM 698 O O . GLY A 1 88 ? -31.736 2.359 26.335 1.00 60.47 88 GLY A O 1
ATOM 699 N N . ARG A 1 89 ? -29.886 1.241 26.959 1.00 56.41 89 ARG A N 1
ATOM 700 C CA . ARG A 1 89 ? -30.545 0.031 27.481 1.00 56.41 89 ARG A CA 1
ATOM 701 C C . ARG A 1 89 ? -30.523 -0.069 29.014 1.00 56.41 89 ARG A C 1
ATOM 703 O O . ARG A 1 89 ? -31.012 -1.073 29.532 1.00 56.41 89 ARG A O 1
ATOM 710 N N . MET A 1 90 ? -29.971 0.937 29.700 1.00 50.81 90 MET A N 1
ATOM 711 C CA . MET A 1 90 ? -30.127 1.184 31.142 1.00 50.81 90 MET A CA 1
ATOM 712 C C . MET A 1 90 ? -31.130 2.311 31.370 1.00 50.81 90 MET A C 1
ATOM 714 O O . MET A 1 90 ? -31.846 2.232 32.389 1.00 50.81 90 MET A O 1
#

Sequence (90 aa):
MFQWDRFITPTIIKTFYWLVIALVILWGIRGVFTGLAEMAISPFGGFLLLLSSLAGIIVGMVLSRIVAEFVLIVFRINEHLGAIREQGRM

pLDDT: mean 79.95, std 12.73, range [42.84, 92.88]